Protein AF-C5KWI8-F1 (afdb_monomer_lite)

Structure (mmCIF, N/CA/C/O backbone):
data_AF-C5KWI8-F1
#
_entry.id   AF-C5KWI8-F1
#
loop_
_atom_site.group_PDB
_atom_site.id
_atom_site.type_symbol
_atom_site.label_atom_id
_atom_site.label_alt_id
_atom_site.label_comp_id
_atom_site.label_asym_id
_atom_site.label_entity_id
_atom_site.label_seq_id
_atom_site.pdbx_PDB_ins_code
_atom_site.Cartn_x
_atom_site.Cartn_y
_atom_site.Cartn_z
_atom_site.occupancy
_atom_site.B_iso_or_equiv
_atom_site.auth_seq_id
_atom_site.auth_comp_id
_atom_site.auth_asym_id
_atom_site.auth_atom_id
_atom_site.pdbx_PDB_model_num
ATOM 1 N N . MET A 1 1 ? 3.511 1.818 -23.332 1.00 38.69 1 MET A N 1
ATOM 2 C CA . MET A 1 1 ? 4.649 1.643 -24.259 1.00 38.69 1 MET A CA 1
ATOM 3 C C . MET A 1 1 ? 5.835 1.158 -23.429 1.00 38.69 1 MET A C 1
ATOM 5 O O . MET A 1 1 ? 6.391 1.944 -22.678 1.00 38.69 1 MET A O 1
ATOM 9 N N . LEU A 1 2 ? 6.121 -0.148 -23.430 1.00 44.78 2 LEU A N 1
ATOM 10 C CA . LEU A 1 2 ? 7.220 -0.742 -22.656 1.00 44.78 2 LEU A CA 1
ATOM 11 C C . LEU A 1 2 ? 8.472 -0.789 -23.542 1.00 44.78 2 LEU A C 1
ATOM 13 O O . LEU A 1 2 ? 8.499 -1.513 -24.532 1.00 44.78 2 LEU A O 1
ATOM 17 N N . HIS A 1 3 ? 9.495 -0.002 -23.207 1.00 42.22 3 HIS A N 1
ATOM 18 C CA . HIS A 1 3 ? 10.848 -0.203 -23.723 1.00 42.22 3 HIS A CA 1
ATOM 19 C C . HIS A 1 3 ? 11.566 -1.196 -22.809 1.00 42.22 3 HIS A C 1
ATOM 21 O O . HIS A 1 3 ? 11.950 -0.866 -21.689 1.00 42.22 3 HIS A O 1
ATOM 27 N N . ALA A 1 4 ? 11.709 -2.429 -23.292 1.00 48.16 4 ALA A N 1
ATOM 28 C CA . ALA A 1 4 ? 12.511 -3.462 -22.660 1.00 48.16 4 ALA A CA 1
ATOM 29 C C . ALA A 1 4 ? 13.969 -3.318 -23.115 1.00 48.16 4 ALA A C 1
ATOM 31 O O . ALA A 1 4 ? 14.269 -3.356 -24.306 1.00 48.16 4 ALA A O 1
ATOM 32 N N . SER A 1 5 ? 14.884 -3.162 -22.163 1.00 55.88 5 SER A N 1
ATOM 33 C CA . SER A 1 5 ? 16.323 -3.216 -22.407 1.00 55.88 5 SER A CA 1
ATOM 34 C C . SER A 1 5 ? 16.970 -4.037 -21.293 1.00 55.88 5 SER A C 1
ATOM 36 O O . SER A 1 5 ? 17.231 -3.500 -20.220 1.00 55.88 5 SER A O 1
ATOM 38 N N . GLY A 1 6 ? 17.278 -5.301 -21.598 1.00 62.41 6 GLY A N 1
ATOM 39 C CA . GLY A 1 6 ? 18.048 -6.214 -20.744 1.00 62.41 6 GLY A CA 1
ATOM 40 C C . GLY A 1 6 ? 17.193 -6.898 -19.675 1.00 62.41 6 GLY A C 1
ATOM 41 O O . GLY A 1 6 ? 16.591 -6.211 -18.859 1.00 62.41 6 GLY A O 1
ATOM 42 N N . THR A 1 7 ? 17.155 -8.237 -19.738 1.00 58.75 7 THR A N 1
ATOM 43 C CA . THR A 1 7 ? 16.298 -9.191 -18.995 1.00 58.75 7 THR A CA 1
ATOM 44 C C . THR A 1 7 ? 14.786 -9.017 -19.213 1.00 58.75 7 THR A C 1
ATOM 46 O O . THR A 1 7 ? 14.254 -7.910 -19.235 1.00 58.75 7 THR A O 1
ATOM 49 N N . ALA A 1 8 ? 14.070 -10.127 -19.435 1.00 74.25 8 ALA A N 1
ATOM 50 C CA . ALA A 1 8 ? 12.618 -10.131 -19.623 1.00 74.25 8 ALA A CA 1
ATOM 51 C C . ALA A 1 8 ? 11.914 -9.782 -18.300 1.00 74.25 8 ALA A C 1
ATOM 53 O O . ALA A 1 8 ? 11.512 -10.655 -17.536 1.00 74.25 8 ALA A O 1
ATOM 54 N N . ASN A 1 9 ? 11.822 -8.489 -18.004 1.00 75.19 9 ASN A N 1
ATOM 55 C CA . ASN A 1 9 ? 11.229 -7.986 -16.773 1.00 75.19 9 ASN A CA 1
ATOM 56 C C . ASN A 1 9 ? 9.711 -7.865 -16.951 1.00 75.19 9 ASN A C 1
ATOM 58 O O . ASN A 1 9 ? 9.240 -7.297 -17.938 1.00 75.19 9 ASN A O 1
ATOM 62 N N . VAL A 1 10 ? 8.951 -8.377 -15.981 1.00 82.94 10 VAL A N 1
ATOM 63 C CA . VAL A 1 10 ? 7.485 -8.298 -15.960 1.00 82.94 10 VAL A CA 1
ATOM 64 C C . VAL A 1 10 ? 7.052 -7.376 -14.828 1.00 82.94 10 VAL A C 1
ATOM 66 O O . VAL A 1 10 ? 7.460 -7.551 -13.682 1.00 82.94 10 VAL A O 1
ATOM 69 N N . GLY A 1 11 ? 6.217 -6.394 -15.161 1.00 82.81 11 GLY A N 1
ATOM 70 C CA . GLY A 1 11 ? 5.508 -5.557 -14.200 1.00 82.81 11 GLY A CA 1
ATOM 71 C C . GLY A 1 11 ? 4.013 -5.849 -14.260 1.00 82.81 11 GLY A C 1
ATOM 72 O O . GLY A 1 11 ? 3.463 -6.012 -15.347 1.00 82.81 11 GLY A O 1
ATOM 73 N N . ILE A 1 12 ? 3.363 -5.906 -13.099 1.00 84.19 12 ILE A N 1
ATOM 74 C CA . ILE A 1 12 ? 1.914 -6.086 -12.977 1.00 84.19 12 ILE A CA 1
ATOM 75 C C . ILE A 1 12 ? 1.341 -4.790 -12.411 1.00 84.19 12 ILE A C 1
ATOM 77 O O . ILE A 1 12 ? 1.759 -4.345 -11.343 1.00 84.19 12 ILE A O 1
ATOM 81 N N . VAL A 1 13 ? 0.403 -4.184 -13.135 1.00 85.62 13 VAL A N 1
ATOM 82 C CA . VAL A 1 13 ? -0.344 -3.013 -12.664 1.00 85.62 13 VAL A CA 1
ATOM 83 C C . VAL A 1 13 ? -1.642 -3.513 -12.049 1.00 85.62 13 VAL A C 1
ATOM 85 O O . VAL A 1 13 ? -2.421 -4.191 -12.717 1.00 85.62 13 VAL A O 1
ATOM 88 N N . LEU A 1 14 ? -1.848 -3.204 -10.773 1.00 84.94 14 LEU A N 1
ATOM 89 C CA . LEU A 1 14 ? -3.068 -3.532 -10.043 1.00 84.94 14 LEU A CA 1
ATOM 90 C C . LEU A 1 14 ? -3.980 -2.297 -9.970 1.00 84.94 14 LEU A C 1
ATOM 92 O O . LEU A 1 14 ? -3.468 -1.178 -10.042 1.00 84.94 14 LEU A O 1
ATOM 96 N N . PRO A 1 15 ? -5.305 -2.477 -9.826 1.00 88.50 15 PRO A N 1
ATOM 97 C CA . PRO A 1 15 ? -6.219 -1.374 -9.550 1.00 88.50 15 PRO A CA 1
ATOM 98 C C . PRO A 1 15 ? -5.870 -0.651 -8.245 1.00 88.50 15 PRO A C 1
ATOM 100 O O . PRO A 1 15 ? -5.362 -1.264 -7.303 1.00 88.50 15 PRO A O 1
ATOM 103 N N . ASP A 1 16 ? -6.208 0.635 -8.176 1.00 86.25 16 ASP A N 1
ATOM 104 C CA . ASP A 1 16 ? -6.064 1.415 -6.950 1.00 86.25 16 ASP A CA 1
ATOM 105 C C . ASP A 1 16 ? -7.006 0.895 -5.856 1.00 86.25 16 ASP A C 1
ATOM 107 O O . ASP A 1 16 ? -8.180 0.605 -6.090 1.00 86.25 16 ASP A O 1
ATOM 111 N N . MET A 1 17 ? -6.488 0.814 -4.634 1.00 89.44 17 MET A N 1
ATOM 112 C CA . MET A 1 17 ? -7.250 0.450 -3.441 1.00 89.44 17 MET A CA 1
ATOM 113 C C . MET A 1 17 ? -7.521 1.705 -2.607 1.00 89.44 17 MET A C 1
ATOM 115 O O . MET A 1 17 ? -6.605 2.488 -2.341 1.00 89.44 17 MET A O 1
ATOM 119 N N . HIS A 1 18 ? -8.757 1.896 -2.138 1.00 91.00 18 HIS A N 1
ATOM 120 C CA . HIS A 1 18 ? -9.065 2.991 -1.217 1.00 91.00 18 HIS A CA 1
ATOM 121 C C . HIS A 1 18 ? -8.485 2.726 0.181 1.00 91.00 18 HIS A C 1
ATOM 123 O O . HIS A 1 18 ? -8.546 1.612 0.701 1.00 91.00 18 HIS A O 1
ATOM 129 N N . LYS A 1 19 ? -7.996 3.785 0.848 1.00 88.62 19 LYS A N 1
ATOM 130 C CA . LYS A 1 19 ? -7.479 3.731 2.235 1.00 88.62 19 LYS A CA 1
ATOM 131 C C . LYS A 1 19 ? -8.457 3.069 3.214 1.00 88.62 19 LYS A C 1
ATOM 133 O O . LYS A 1 19 ? -8.028 2.347 4.109 1.00 88.62 19 LYS A O 1
ATOM 138 N N . SER A 1 20 ? -9.758 3.287 3.028 1.00 93.00 20 SER A N 1
ATOM 139 C CA . SER A 1 20 ? -10.822 2.726 3.869 1.00 93.00 20 SER A CA 1
ATOM 140 C C . SER A 1 20 ? -11.010 1.214 3.735 1.00 93.00 20 SER A C 1
ATOM 142 O O . SER A 1 20 ? -11.683 0.618 4.575 1.00 93.00 20 SER A O 1
ATOM 144 N N . ASP A 1 21 ? -10.465 0.595 2.689 1.00 93.12 21 ASP A N 1
ATOM 145 C CA . ASP A 1 21 ? -10.711 -0.817 2.397 1.00 93.12 21 ASP A CA 1
ATOM 146 C C . ASP A 1 21 ? -9.630 -1.734 2.964 1.00 93.12 21 ASP A C 1
ATOM 148 O O . ASP A 1 21 ? -9.911 -2.905 3.202 1.00 93.12 21 ASP A O 1
ATOM 152 N N . LEU A 1 22 ? -8.456 -1.192 3.312 1.00 92.44 22 LEU A N 1
ATOM 153 C CA . LEU A 1 22 ? -7.324 -1.949 3.852 1.00 92.44 22 LEU A CA 1
ATOM 154 C C . LEU A 1 22 ? -7.735 -2.919 4.970 1.00 92.44 22 LEU A C 1
ATOM 156 O O . LEU A 1 22 ? -7.440 -4.109 4.901 1.00 92.44 22 LEU A O 1
ATOM 160 N N . PHE A 1 23 ? -8.433 -2.427 5.997 1.00 93.88 23 PHE A N 1
ATOM 161 C CA . PHE A 1 23 ? -8.822 -3.269 7.130 1.00 93.88 23 PHE A CA 1
ATOM 162 C C . PHE A 1 23 ? -9.918 -4.272 6.773 1.00 93.88 23 PHE A C 1
ATOM 164 O O . PHE A 1 23 ? -9.876 -5.397 7.261 1.00 93.88 23 PHE A O 1
ATOM 171 N N . LYS A 1 24 ? -10.867 -3.904 5.902 1.00 95.88 24 LYS A N 1
ATOM 172 C CA . LYS A 1 24 ? -11.926 -4.821 5.456 1.00 95.88 24 LYS A CA 1
ATOM 173 C C . LYS A 1 24 ? -11.315 -6.003 4.708 1.00 95.88 24 LYS A C 1
ATOM 175 O O . LYS A 1 24 ? -11.621 -7.146 5.023 1.00 95.88 24 LYS A O 1
ATOM 180 N N . THR A 1 25 ? -10.401 -5.722 3.780 1.00 94.88 25 THR A N 1
ATOM 181 C CA . THR A 1 25 ? -9.675 -6.745 3.024 1.00 94.88 25 THR A CA 1
ATOM 182 C C . THR A 1 25 ? -8.855 -7.631 3.952 1.00 94.88 25 THR A C 1
ATOM 184 O O . THR A 1 25 ? -8.910 -8.844 3.828 1.00 94.88 25 THR A O 1
ATOM 187 N N . VAL A 1 26 ? -8.158 -7.071 4.946 1.00 95.38 26 VAL A N 1
ATOM 188 C CA . VAL A 1 26 ? -7.382 -7.896 5.890 1.00 95.38 26 VAL A CA 1
ATOM 189 C C . VAL A 1 26 ? -8.269 -8.818 6.728 1.00 95.38 26 VAL A C 1
ATOM 191 O O . VAL A 1 26 ? -7.891 -9.958 6.988 1.00 95.38 26 VAL A O 1
ATOM 194 N N . VAL A 1 27 ? -9.447 -8.348 7.143 1.00 97.44 27 VAL A N 1
ATOM 195 C CA . VAL A 1 27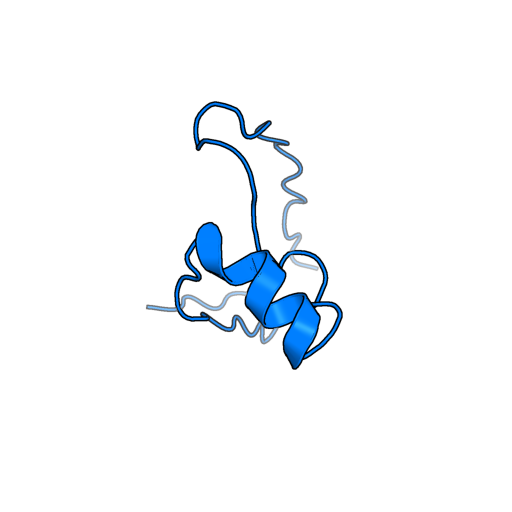 ? -10.401 -9.161 7.909 1.00 97.44 27 VAL A CA 1
ATOM 196 C C . VAL A 1 27 ? -10.973 -10.305 7.067 1.00 97.44 27 VAL A C 1
ATOM 198 O O . VAL A 1 27 ? -11.123 -11.407 7.588 1.00 97.44 27 VAL A O 1
ATOM 201 N N . HIS A 1 28 ? -11.290 -10.062 5.792 1.00 97.25 28 HIS A N 1
ATOM 202 C CA . HIS A 1 28 ? -11.910 -11.066 4.921 1.00 97.25 28 HIS A CA 1
ATOM 203 C C . HIS A 1 28 ? -10.901 -12.004 4.239 1.00 97.25 28 HIS A C 1
ATOM 205 O O . HIS A 1 28 ? -11.132 -13.210 4.205 1.00 97.25 28 HIS A O 1
ATOM 211 N N .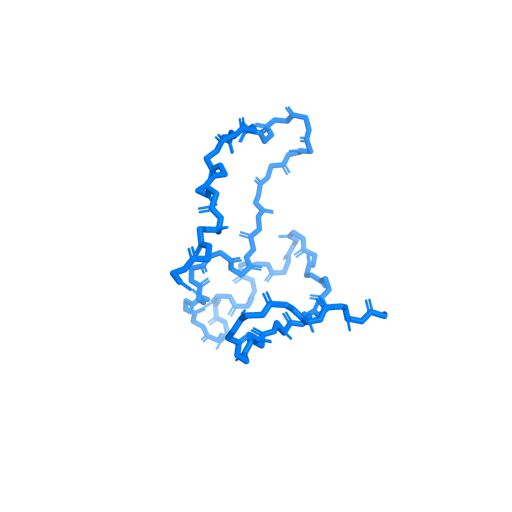 ASP A 1 29 ? -9.783 -11.467 3.746 1.00 94.94 29 ASP A N 1
ATOM 212 C CA . ASP A 1 29 ? -8.831 -12.159 2.863 1.00 94.94 29 ASP A CA 1
ATOM 213 C C . ASP A 1 29 ? -7.467 -12.429 3.529 1.00 94.94 29 ASP A C 1
ATOM 215 O O . ASP A 1 29 ? -6.619 -13.133 2.976 1.00 94.94 29 ASP A O 1
ATOM 219 N N . GLY A 1 30 ? -7.237 -11.891 4.731 1.00 94.94 30 GLY A N 1
ATOM 220 C CA . GLY A 1 30 ? -5.988 -12.043 5.474 1.00 94.94 30 GLY A CA 1
ATOM 221 C C . GLY A 1 30 ? -4.899 -11.037 5.085 1.00 94.94 30 GLY A C 1
ATOM 222 O O . GLY A 1 30 ? -5.141 -9.981 4.502 1.00 94.94 30 GLY A O 1
ATOM 223 N N . ALA A 1 31 ? -3.655 -11.325 5.473 1.00 94.00 31 ALA A N 1
ATOM 224 C CA . ALA A 1 31 ? -2.546 -10.398 5.262 1.00 94.00 31 ALA A CA 1
ATOM 225 C C . ALA A 1 31 ? -2.220 -10.220 3.767 1.00 94.00 31 ALA A C 1
ATOM 227 O O . ALA A 1 31 ? -1.928 -11.184 3.061 1.00 94.00 31 ALA A O 1
ATOM 228 N N . LEU A 1 32 ? -2.194 -8.967 3.307 1.00 91.44 32 LEU A N 1
ATOM 229 C CA . LEU A 1 32 ? -1.794 -8.623 1.942 1.00 91.44 32 LEU A CA 1
ATOM 230 C C . LEU A 1 32 ? -0.284 -8.823 1.724 1.00 91.44 32 LEU A C 1
ATOM 232 O O . LEU A 1 32 ? 0.502 -8.676 2.672 1.00 91.44 32 LEU A O 1
ATOM 236 N N . PRO A 1 33 ? 0.160 -9.075 0.475 1.00 90.75 33 PRO A N 1
ATOM 237 C CA . PRO A 1 33 ? 1.572 -9.023 0.138 1.00 90.75 33 PRO A CA 1
ATOM 238 C C . PRO A 1 33 ? 2.219 -7.715 0.604 1.00 90.75 33 PRO A C 1
ATOM 240 O O . PRO A 1 33 ? 1.623 -6.631 0.630 1.00 90.75 33 PRO A O 1
ATOM 243 N N . ARG A 1 34 ? 3.492 -7.803 0.987 1.00 86.69 34 ARG A N 1
ATOM 244 C CA . ARG A 1 34 ? 4.241 -6.611 1.388 1.00 86.69 34 ARG A CA 1
ATOM 245 C C . ARG A 1 34 ? 4.253 -5.630 0.218 1.00 86.69 34 ARG A C 1
ATOM 247 O O . ARG A 1 34 ? 4.581 -6.013 -0.897 1.00 86.69 34 ARG A O 1
ATOM 254 N N . LYS A 1 35 ? 3.975 -4.358 0.516 1.00 84.94 35 LYS A N 1
ATOM 255 C CA . LYS A 1 35 ? 3.933 -3.254 -0.461 1.00 84.94 35 LYS A CA 1
ATOM 256 C C . LYS A 1 35 ? 2.726 -3.269 -1.419 1.00 84.94 35 LYS A C 1
ATOM 258 O O . LYS A 1 35 ? 2.753 -2.527 -2.390 1.00 84.94 35 LYS A O 1
ATOM 263 N N . THR A 1 36 ? 1.657 -4.019 -1.128 1.00 87.00 36 THR A N 1
ATOM 264 C CA . THR A 1 36 ? 0.375 -3.895 -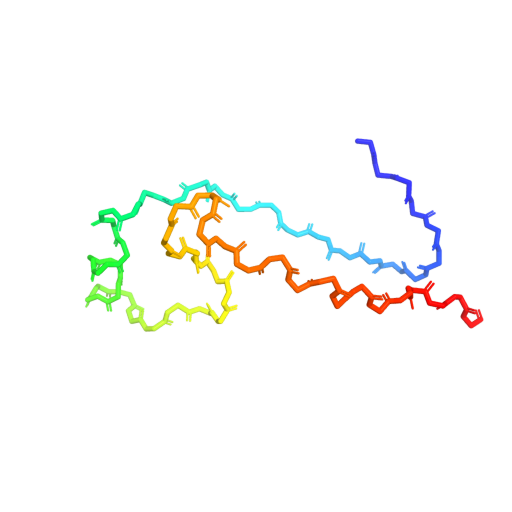1.858 1.00 87.00 36 THR A CA 1
ATOM 265 C C . THR A 1 36 ? -0.305 -2.547 -1.623 1.00 87.00 36 THR A C 1
ATOM 267 O O . THR A 1 36 ? -0.934 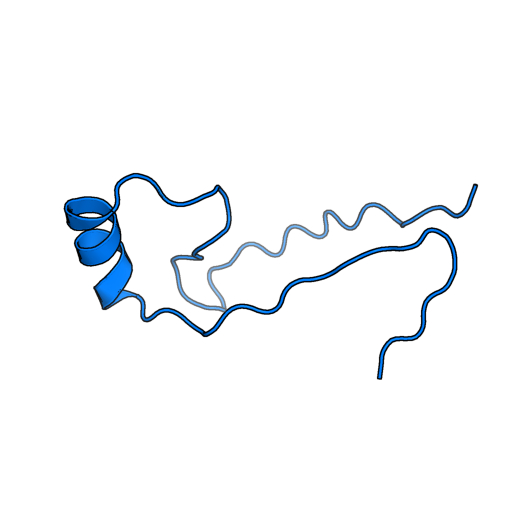-2.006 -2.524 1.00 87.00 36 THR A O 1
ATOM 270 N N . PHE A 1 37 ? -0.168 -1.990 -0.418 1.00 85.25 37 PHE A N 1
ATOM 271 C CA . PHE A 1 37 ? -0.834 -0.756 -0.018 1.00 85.25 37 PHE A CA 1
ATOM 272 C C . PHE A 1 37 ? 0.154 0.227 0.622 1.00 85.25 37 PHE A C 1
ATOM 274 O O . PHE A 1 37 ? 1.085 -0.185 1.320 1.00 85.25 37 PHE A O 1
ATOM 281 N N . SER A 1 38 ? -0.054 1.527 0.395 1.00 80.38 38 SER A N 1
ATOM 282 C CA . SER A 1 38 ? 0.738 2.615 0.982 1.00 80.38 38 SER A CA 1
ATOM 283 C C . SER A 1 38 ? -0.159 3.529 1.815 1.00 80.38 38 SER A C 1
ATOM 285 O O . SER A 1 38 ? -1.142 4.062 1.310 1.00 80.38 38 SER A O 1
ATOM 287 N N . MET A 1 39 ? 0.195 3.740 3.082 1.00 83.00 39 MET A N 1
ATOM 288 C CA . MET A 1 39 ? -0.548 4.593 4.016 1.00 83.00 39 MET A CA 1
ATOM 289 C C . MET A 1 39 ? 0.190 5.924 4.241 1.00 83.00 39 MET A C 1
ATOM 291 O O . MET A 1 39 ? 1.414 5.968 4.122 1.00 83.00 39 MET A O 1
ATOM 295 N N . GLY A 1 40 ? -0.552 6.992 4.548 1.00 82.25 40 GLY A N 1
ATOM 296 C CA . GLY A 1 40 ? -0.029 8.357 4.714 1.00 82.25 40 GLY A CA 1
ATOM 297 C C . GLY A 1 40 ? -0.265 9.253 3.496 1.00 82.25 40 GLY A C 1
ATOM 298 O O . GLY A 1 40 ? -0.550 8.766 2.388 1.00 82.25 40 GLY A O 1
ATOM 299 N N . GLU A 1 41 ? -0.169 10.565 3.697 1.00 79.50 41 GLU A N 1
ATOM 300 C CA . GLU A 1 41 ? -0.312 11.542 2.615 1.00 79.50 41 GLU A CA 1
ATOM 301 C C . GLU A 1 41 ? 0.906 11.542 1.681 1.00 79.50 41 GLU A C 1
ATOM 303 O O . GLU A 1 41 ? 1.907 10.863 1.922 1.00 79.50 41 GLU A O 1
ATOM 308 N N . ALA A 1 42 ? 0.770 12.120 0.486 1.00 78.06 42 ALA A N 1
ATOM 309 C CA . ALA A 1 42 ? 1.825 12.060 -0.533 1.00 78.06 42 ALA A CA 1
ATOM 310 C C . ALA A 1 42 ? 3.095 12.816 -0.107 1.00 78.06 42 ALA A C 1
ATOM 312 O O . ALA A 1 42 ? 4.199 12.373 -0.404 1.00 78.06 42 ALA A O 1
ATOM 313 N N . ASP A 1 43 ? 2.917 13.911 0.618 1.00 77.94 43 ASP A N 1
ATOM 314 C CA . ASP A 1 43 ? 3.933 14.786 1.201 1.00 77.94 43 ASP A CA 1
ATOM 315 C C . ASP A 1 43 ? 4.621 14.184 2.437 1.00 77.94 43 ASP A C 1
ATOM 317 O O . ASP A 1 43 ? 5.804 14.422 2.665 1.00 77.94 43 ASP A O 1
ATOM 321 N N . GLU A 1 44 ? 3.919 13.344 3.199 1.00 75.12 44 GLU A N 1
ATOM 322 C CA . GLU A 1 44 ? 4.478 12.638 4.362 1.00 75.12 44 GLU A CA 1
ATOM 323 C C . GLU A 1 44 ? 5.312 11.404 3.982 1.00 75.12 44 GLU A C 1
ATOM 325 O O . GLU A 1 44 ? 6.061 10.857 4.804 1.00 75.12 44 GLU A O 1
ATOM 330 N N . LYS A 1 45 ? 5.196 10.929 2.735 1.00 75.88 45 LYS A N 1
ATOM 331 C CA . LYS A 1 45 ? 5.993 9.798 2.258 1.00 75.88 45 LYS A CA 1
ATOM 332 C C . LYS A 1 45 ? 7.452 10.225 2.181 1.00 75.88 45 LYS A C 1
ATOM 334 O O . LYS A 1 45 ? 7.851 11.005 1.322 1.00 75.88 45 LYS A O 1
ATOM 339 N N . ARG A 1 46 ? 8.280 9.649 3.057 1.00 67.88 46 ARG A N 1
ATOM 340 C CA . ARG A 1 46 ? 9.738 9.754 2.950 1.00 67.88 46 ARG A CA 1
ATOM 341 C C . ARG A 1 46 ? 10.156 9.201 1.591 1.00 67.88 46 ARG A C 1
ATOM 343 O O . ARG A 1 46 ? 10.099 7.990 1.368 1.00 67.88 46 ARG A O 1
ATOM 350 N N . PHE A 1 47 ? 10.576 10.090 0.697 1.00 62.25 47 PHE A N 1
ATOM 351 C CA . PHE A 1 47 ? 11.242 9.725 -0.545 1.00 62.25 47 PHE A CA 1
ATOM 352 C C . PHE A 1 47 ? 12.607 9.141 -0.189 1.00 62.25 47 PHE A C 1
ATOM 354 O O . PHE A 1 47 ? 13.625 9.830 -0.162 1.00 62.25 47 PHE A O 1
ATOM 361 N N . TYR A 1 48 ? 12.633 7.853 0.134 1.00 55.97 48 TYR A N 1
ATOM 362 C CA . TYR A 1 48 ? 13.869 7.098 0.106 1.00 55.97 48 TYR A CA 1
ATOM 363 C C . TYR A 1 48 ? 14.285 7.032 -1.364 1.00 55.97 48 TYR A C 1
ATOM 365 O O . TYR A 1 48 ? 13.723 6.261 -2.139 1.00 55.97 48 TYR A O 1
ATOM 373 N N . TYR A 1 49 ? 15.252 7.861 -1.767 1.00 56.72 49 TYR A N 1
ATOM 374 C CA . TYR A 1 49 ? 15.969 7.709 -3.037 1.00 56.72 49 TYR A CA 1
ATOM 375 C C . TYR A 1 49 ? 16.872 6.467 -2.973 1.00 56.72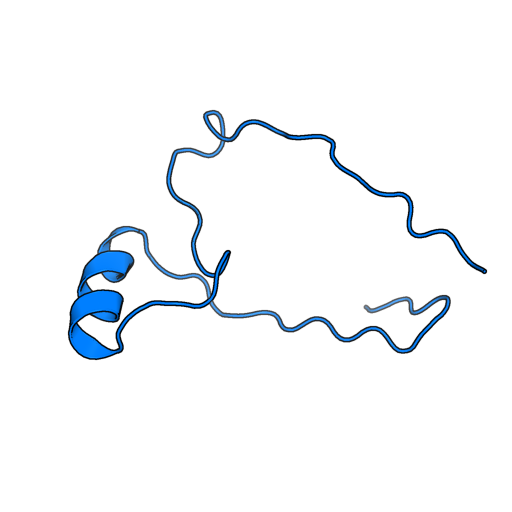 49 TYR A C 1
ATOM 377 O O . TYR A 1 49 ? 18.076 6.520 -3.197 1.00 56.72 49 TYR A O 1
ATOM 385 N N . GLU A 1 50 ? 16.295 5.313 -2.655 1.00 54.81 50 GLU A N 1
ATOM 386 C CA . GLU A 1 50 ? 16.955 4.017 -2.738 1.00 54.81 50 GLU A CA 1
ATOM 387 C C . GLU A 1 50 ? 16.763 3.457 -4.148 1.00 54.81 50 GLU A C 1
ATOM 389 O O . GLU A 1 50 ? 16.262 2.358 -4.369 1.00 54.81 50 GLU A O 1
ATOM 394 N N . CYS A 1 51 ? 17.155 4.243 -5.147 1.00 59.72 51 CYS A N 1
ATOM 395 C CA . CYS A 1 51 ? 17.245 3.753 -6.509 1.00 59.72 51 CYS A CA 1
ATOM 396 C C . CYS A 1 51 ? 18.535 2.936 -6.619 1.00 59.72 51 CYS A C 1
ATOM 398 O O . CYS A 1 51 ? 19.609 3.483 -6.882 1.00 59.72 51 CYS A O 1
ATOM 400 N N . ARG A 1 52 ? 18.461 1.607 -6.454 1.00 59.41 52 ARG A N 1
ATOM 401 C CA . ARG A 1 52 ? 19.516 0.749 -7.010 1.00 59.41 52 ARG A CA 1
ATOM 402 C C . ARG A 1 52 ? 19.494 0.956 -8.520 1.00 59.41 52 ARG A C 1
ATOM 404 O O . ARG A 1 52 ? 18.509 0.620 -9.172 1.00 59.41 52 ARG A O 1
ATOM 411 N N . LYS A 1 53 ? 20.572 1.527 -9.075 1.00 60.28 53 LYS A N 1
ATOM 412 C CA . LYS A 1 53 ? 20.789 1.529 -10.527 1.00 60.28 53 LYS A CA 1
ATOM 413 C C . LYS A 1 53 ? 20.616 0.091 -11.001 1.00 60.28 53 LYS A C 1
ATOM 415 O O . LYS A 1 53 ? 21.352 -0.782 -10.541 1.00 60.28 53 LYS A O 1
ATOM 420 N N . ILE A 1 54 ? 19.667 -0.133 -11.904 1.00 69.25 54 ILE A N 1
ATOM 421 C CA . ILE A 1 54 ? 19.622 -1.363 -12.688 1.00 69.25 54 ILE A CA 1
ATOM 422 C C . ILE A 1 54 ? 20.909 -1.337 -13.511 1.00 69.25 54 ILE A C 1
ATOM 424 O O . ILE A 1 54 ? 21.033 -0.572 -14.468 1.00 69.25 54 ILE A O 1
ATOM 428 N N . ARG A 1 55 ? 21.931 -2.055 -13.042 1.00 66.56 55 ARG A N 1
ATOM 429 C CA . ARG A 1 55 ? 23.167 -2.236 -13.794 1.00 66.56 55 ARG A CA 1
ATOM 430 C C . ARG A 1 55 ? 22.869 -3.297 -14.847 1.00 66.56 55 ARG A C 1
ATOM 432 O O . ARG A 1 55 ? 22.290 -4.327 -14.518 1.00 66.56 55 ARG A O 1
ATOM 439 N N . LYS A 1 56 ? 23.193 -2.996 -16.105 1.00 58.72 56 LYS A N 1
ATOM 440 C CA . LYS A 1 56 ? 23.358 -4.045 -17.108 1.00 58.72 56 LYS A CA 1
ATOM 441 C C . LYS A 1 56 ? 24.628 -4.792 -16.731 1.00 58.72 56 LYS A C 1
ATOM 443 O O . LYS A 1 56 ? 25.671 -4.143 -16.619 1.00 58.72 56 LYS A O 1
ATOM 448 N N . ASP A 1 57 ? 24.497 -6.088 -16.518 1.00 54.34 57 ASP A N 1
ATOM 449 C CA . ASP A 1 57 ? 25.615 -7.011 -16.669 1.00 54.34 57 ASP A CA 1
ATOM 450 C C . ASP A 1 57 ? 25.865 -7.230 -18.171 1.00 54.34 57 ASP A C 1
ATOM 452 O O . ASP A 1 57 ? 24.870 -7.221 -18.943 1.00 54.34 57 ASP A O 1
#

Foldseek 3Di:
DDDDDADPDDDDDDDDDDPVCVVVCCVPPNDDPPPPDDDDDPVPDPPPPPDPPPDHD

Sequence (57 aa):
MLHASGTANVGIVLPDMHKSDLF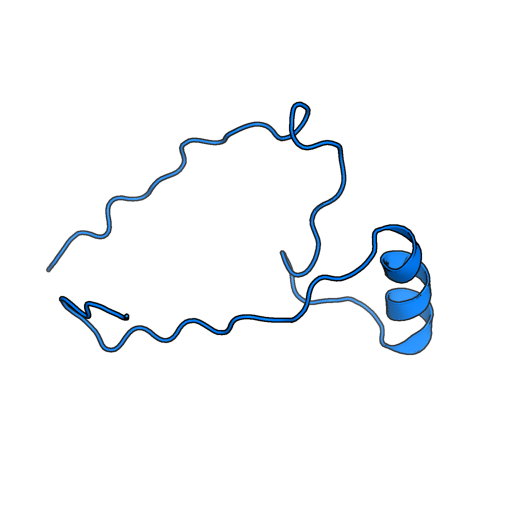KTVVHDGALPRKTFSMGEADEKRFYYECRKIRKD

Organism: Perkinsus marinus (strain ATCC 50983 / TXsc) (NCBI:txid423536)

pLDDT: mean 76.95, std 16.05, range [38.69, 97.44]

Secondary structure (DSSP, 8-state):
-----SS-----PPPP--GGGHHHHHHHH-PPPTTS---S-TTTS------------

Radius of gyration: 15.85 Å; chains: 1; bounding box: 38×27×32 Å